Protein AF-A0A8H8XLV4-F1 (afdb_monomer_lite)

Sequence (104 aa):
MSELSKGPYLTPDEIAERIEELRAELENLESVVSVAESCAGWQGGPLIREDEFVNYCRELASEVGQIDASSPLESFVRWDDWAEAVRQDYLVVDIDGEDFLIRK

Secondary structure (DSSP, 8-state):
--------PPPHHHHHHHHHHHHHHHHHHHHHHHHHHHSTT--S---EEGGGHHHHHHHHHHHTTSS-TTSGGGGGS-HHHHHHHHHTTEEEEEETTEEEEEE-

Structure (mmCIF, N/CA/C/O backbone):
data_AF-A0A8H8XLV4-F1
#
_entry.id   AF-A0A8H8XLV4-F1
#
loop_
_atom_site.group_PDB
_atom_site.id
_atom_site.type_symbol
_atom_site.label_atom_id
_atom_site.label_alt_id
_atom_site.label_comp_id
_atom_site.label_asym_id
_atom_site.label_entity_id
_atom_site.label_seq_id
_atom_site.pdbx_PDB_ins_code
_atom_site.Cartn_x
_atom_site.Cartn_y
_atom_site.Cartn_z
_atom_site.occupancy
_atom_site.B_iso_or_equiv
_atom_site.auth_seq_id
_atom_site.auth_comp_id
_atom_site.auth_asym_id
_atom_site.auth_atom_id
_atom_site.pdbx_PDB_model_num
ATOM 1 N N . MET A 1 1 ? -23.097 42.653 21.573 1.00 40.50 1 MET A N 1
ATOM 2 C CA . MET A 1 1 ? -22.382 41.469 22.090 1.00 40.50 1 MET A CA 1
ATOM 3 C C . MET A 1 1 ? -22.477 40.405 21.017 1.00 40.50 1 MET A C 1
ATOM 5 O O . MET A 1 1 ? -23.579 39.951 20.758 1.00 40.50 1 MET A O 1
ATOM 9 N N . SER A 1 2 ? -21.369 40.161 20.313 1.00 56.78 2 SER A N 1
ATOM 10 C CA . SER A 1 2 ? -21.295 39.298 19.128 1.00 56.78 2 SER A CA 1
ATOM 11 C C . SER A 1 2 ? -21.683 37.868 19.479 1.00 56.78 2 SER A C 1
ATOM 13 O O . SER A 1 2 ? -21.118 37.291 20.407 1.00 56.78 2 SER A O 1
ATOM 15 N N . GLU A 1 3 ? -22.634 37.312 18.739 1.00 48.28 3 GLU A N 1
ATOM 16 C CA . GLU A 1 3 ? -23.000 35.904 18.807 1.00 48.28 3 GLU A CA 1
ATOM 17 C C . GLU A 1 3 ? -21.777 35.068 18.417 1.00 48.28 3 GLU A C 1
ATOM 19 O O . GLU A 1 3 ? -21.254 35.165 17.306 1.00 48.28 3 GLU A O 1
ATOM 24 N N . LEU A 1 4 ? -21.269 34.286 19.368 1.00 51.22 4 LEU A N 1
ATOM 25 C CA . LEU A 1 4 ? -20.320 33.221 19.084 1.00 51.22 4 LEU A CA 1
ATOM 26 C C . LEU A 1 4 ? -21.063 32.178 18.249 1.00 51.22 4 LEU A C 1
ATOM 28 O O . LEU A 1 4 ? -21.843 31.389 18.780 1.00 51.22 4 LEU A O 1
ATOM 32 N N . SER A 1 5 ? -20.829 32.213 16.939 1.00 54.84 5 SER A N 1
ATOM 33 C CA . SER A 1 5 ? -21.179 31.154 15.998 1.00 54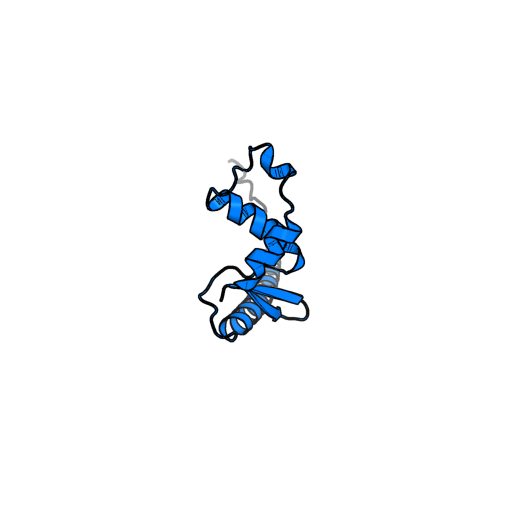.84 5 SER A CA 1
ATOM 34 C C . SER A 1 5 ? -20.537 29.849 16.474 1.00 54.84 5 SER A C 1
ATOM 36 O O . SER A 1 5 ? -19.364 29.591 16.208 1.00 54.84 5 SER A O 1
ATOM 38 N N . LYS A 1 6 ? -21.291 29.038 17.220 1.00 55.88 6 LYS A N 1
ATOM 39 C CA . LYS A 1 6 ? -20.919 27.657 17.524 1.00 55.88 6 LYS A CA 1
ATOM 40 C C . LYS A 1 6 ? -20.922 26.907 16.190 1.00 55.88 6 LYS A C 1
ATOM 42 O O . LYS A 1 6 ? -21.987 26.681 15.626 1.00 55.88 6 LYS A O 1
ATOM 47 N N . GLY A 1 7 ? -19.737 26.581 15.667 1.00 64.06 7 GLY A N 1
ATOM 48 C CA . GLY A 1 7 ? -19.604 25.579 14.603 1.00 64.06 7 GLY A CA 1
ATOM 49 C C . GLY A 1 7 ? -20.242 24.249 15.037 1.00 64.06 7 GLY A C 1
ATOM 50 O O . GLY A 1 7 ? -20.588 24.113 16.214 1.00 64.06 7 GLY A O 1
ATOM 51 N N . PRO A 1 8 ? -20.439 23.281 14.126 1.00 67.88 8 PRO A N 1
ATOM 52 C CA . PRO A 1 8 ? -21.217 22.083 14.412 1.00 67.88 8 PRO A CA 1
ATOM 53 C C . PRO A 1 8 ? -20.412 21.173 15.344 1.00 67.88 8 PRO A C 1
ATOM 55 O O . PRO A 1 8 ? -19.647 20.319 14.910 1.00 67.88 8 PRO A O 1
ATOM 58 N N . TYR A 1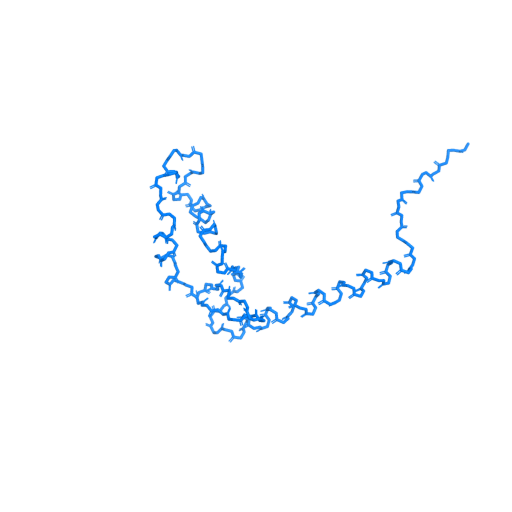 9 ? -20.523 21.416 16.645 1.00 76.44 9 TYR A N 1
ATOM 59 C CA . TYR A 1 9 ? -20.022 20.501 17.653 1.00 76.44 9 TYR A CA 1
ATOM 60 C C . TYR A 1 9 ? -20.959 19.302 17.684 1.00 76.44 9 TYR A C 1
ATOM 62 O O . TYR A 1 9 ? -22.170 19.483 17.823 1.00 76.44 9 TYR A O 1
ATOM 70 N N . LEU A 1 10 ? -20.383 18.106 17.568 1.00 84.81 10 LEU A N 1
ATOM 71 C CA . LEU A 1 10 ? -21.106 16.860 17.780 1.00 84.81 10 LEU A CA 1
ATOM 72 C C . LEU A 1 10 ? -21.729 16.874 19.178 1.00 84.81 10 LEU A C 1
ATOM 74 O O . LEU A 1 10 ? -21.114 17.303 20.163 1.00 84.81 10 LEU A O 1
ATOM 78 N N . THR A 1 11 ? -22.967 16.424 19.253 1.00 92.62 11 THR A N 1
ATOM 79 C CA . THR A 1 11 ? -23.667 16.164 20.504 1.00 92.62 11 THR A CA 1
ATOM 80 C C . THR A 1 11 ? -23.009 14.994 21.247 1.00 92.62 11 THR A C 1
ATOM 82 O O . THR A 1 11 ? -22.307 14.188 20.636 1.00 92.62 11 THR A O 1
ATOM 85 N N . PRO A 1 12 ? -23.215 14.862 22.570 1.00 93.88 12 PRO A N 1
ATOM 86 C CA . PRO A 1 12 ? -22.680 13.730 23.326 1.00 93.88 12 PRO A CA 1
ATOM 87 C C . PRO A 1 12 ? -23.048 12.356 22.746 1.00 93.88 12 PRO A C 1
ATOM 89 O O . PRO A 1 12 ? -22.217 11.453 22.783 1.00 93.88 12 PRO A O 1
ATOM 92 N N . ASP A 1 13 ? -24.249 12.218 22.178 1.00 94.62 13 ASP A N 1
ATOM 93 C CA . ASP A 1 13 ? -24.712 10.968 21.569 1.00 94.62 13 ASP A CA 1
ATOM 94 C C . ASP A 1 13 ? -23.985 10.683 20.244 1.00 94.62 13 ASP A C 1
ATOM 96 O O . ASP A 1 13 ? -23.489 9.578 20.047 1.00 94.62 13 ASP A O 1
ATOM 100 N N . GLU A 1 14 ? -23.813 11.693 19.383 1.00 94.44 14 GLU A N 1
ATOM 101 C CA . GLU A 1 14 ? -23.026 11.567 18.143 1.00 94.44 14 GLU A CA 1
ATOM 102 C C . GLU A 1 14 ? -21.541 11.282 18.430 1.00 94.44 14 GLU A C 1
ATOM 104 O O . GLU A 1 14 ? -20.880 10.552 17.693 1.00 94.44 14 GLU A O 1
ATOM 109 N N . ILE A 1 15 ? -20.998 11.831 19.524 1.00 94.38 15 ILE A N 1
ATOM 110 C CA . ILE A 1 15 ? -19.639 11.510 19.984 1.00 94.38 15 ILE A CA 1
ATOM 111 C C . ILE A 1 15 ? -19.554 10.039 20.396 1.00 94.38 15 ILE A C 1
ATOM 113 O O . ILE A 1 15 ? -18.583 9.369 20.047 1.00 94.38 15 ILE A O 1
ATOM 117 N N . ALA A 1 16 ? -20.541 9.535 21.140 1.00 95.69 16 ALA A N 1
ATOM 118 C CA . ALA A 1 16 ? -20.563 8.142 21.573 1.00 95.69 16 ALA A CA 1
ATOM 119 C C . ALA A 1 16 ? -20.661 7.180 20.380 1.00 95.69 16 ALA A C 1
ATOM 121 O O . ALA A 1 16 ? -19.912 6.206 20.331 1.00 95.69 16 ALA A O 1
ATOM 122 N N . GLU A 1 17 ? -21.514 7.488 19.400 1.00 96.19 17 GLU A N 1
ATOM 123 C CA . GLU A 1 17 ? -21.637 6.718 18.157 1.00 96.19 17 GLU A CA 1
ATOM 124 C C . GLU A 1 17 ? -20.317 6.695 17.377 1.00 96.19 17 GLU A C 1
ATOM 126 O O . GLU A 1 17 ? -19.823 5.624 17.025 1.00 96.19 17 GLU A O 1
ATOM 131 N N . ARG A 1 18 ? -19.677 7.858 17.196 1.00 94.38 18 ARG A N 1
ATOM 132 C CA . ARG A 1 18 ? -18.392 7.938 16.489 1.00 94.38 18 ARG A CA 1
ATOM 133 C C . ARG A 1 18 ? -17.273 7.188 17.212 1.00 94.38 18 ARG A C 1
ATOM 135 O O . ARG A 1 18 ? -16.397 6.628 16.560 1.00 94.38 18 ARG A O 1
ATOM 142 N N . ILE A 1 19 ? -17.266 7.186 18.546 1.00 96.62 19 ILE A N 1
ATOM 143 C CA . ILE A 1 19 ? -16.291 6.411 19.326 1.00 96.62 19 ILE A CA 1
ATOM 144 C C . ILE A 1 19 ? -16.467 4.914 19.073 1.00 96.62 19 ILE A C 1
ATOM 146 O O . ILE A 1 19 ? -15.466 4.213 18.951 1.00 96.62 19 ILE A O 1
ATOM 150 N N . GLU A 1 20 ? -17.703 4.428 19.005 1.00 97.62 20 GLU A N 1
ATOM 151 C CA . GLU A 1 20 ? -17.966 3.010 18.767 1.00 97.62 20 GLU A CA 1
ATOM 152 C C . GLU A 1 20 ? -17.560 2.591 17.350 1.00 97.62 20 GLU A C 1
ATOM 154 O O . GLU A 1 20 ? -16.868 1.590 17.180 1.00 97.62 20 GLU A O 1
ATOM 159 N N . GLU A 1 21 ? -17.884 3.407 16.346 1.00 95.94 21 GLU A N 1
ATOM 160 C CA . GLU A 1 21 ? -17.442 3.196 14.963 1.00 95.94 21 GLU A CA 1
ATOM 161 C C . GLU A 1 21 ? -15.908 3.125 14.861 1.00 95.94 21 GLU A C 1
ATOM 163 O O . GLU A 1 21 ? -15.362 2.186 14.287 1.00 95.94 21 GLU A O 1
ATOM 168 N N . LEU A 1 22 ? -15.204 4.076 15.487 1.00 95.25 22 LEU A N 1
ATOM 169 C CA . LEU A 1 22 ? -13.738 4.114 15.494 1.00 95.25 22 LEU A CA 1
ATOM 170 C C . LEU A 1 22 ? -13.110 2.914 16.214 1.00 95.25 22 LEU A C 1
ATOM 172 O O . LEU A 1 22 ? -12.008 2.501 15.862 1.00 95.25 22 LEU A O 1
ATOM 176 N N . ARG A 1 23 ? -13.773 2.362 17.236 1.00 95.81 23 ARG A N 1
ATOM 177 C CA . ARG A 1 23 ? -13.298 1.154 17.928 1.00 95.81 23 ARG A CA 1
ATOM 178 C C . ARG A 1 23 ? -13.412 -0.077 17.044 1.00 95.81 23 ARG A C 1
ATOM 180 O O . ARG A 1 23 ? -12.460 -0.846 16.993 1.00 95.81 23 ARG A O 1
ATOM 187 N N . ALA A 1 24 ? -14.533 -0.230 16.343 1.00 93.12 24 ALA A N 1
ATOM 188 C CA . ALA A 1 24 ? -14.715 -1.316 15.387 1.00 93.12 24 ALA A CA 1
ATOM 189 C C . ALA A 1 24 ? -13.712 -1.212 14.223 1.00 93.12 24 ALA A C 1
ATOM 191 O O . ALA A 1 24 ? -13.123 -2.209 13.817 1.00 93.12 24 ALA A O 1
ATOM 192 N N . GLU A 1 25 ? -13.465 0.003 13.721 1.00 90.88 25 GLU A N 1
ATOM 193 C CA . GLU A 1 25 ? -12.435 0.251 12.706 1.00 90.88 25 GLU A CA 1
ATOM 194 C C . GLU A 1 25 ? -11.033 -0.123 13.215 1.00 90.88 25 GLU A C 1
ATOM 196 O O . GLU A 1 25 ? -10.283 -0.797 12.511 1.00 90.88 25 GLU A O 1
ATOM 201 N N . LEU A 1 26 ? -10.692 0.261 14.450 1.00 92.06 26 LEU A N 1
ATOM 202 C CA . LEU A 1 26 ? -9.411 -0.085 15.066 1.00 92.06 26 LEU A CA 1
ATOM 203 C C . LEU A 1 26 ? -9.239 -1.601 15.231 1.00 92.06 26 LEU A C 1
ATOM 205 O O . LEU A 1 26 ? -8.182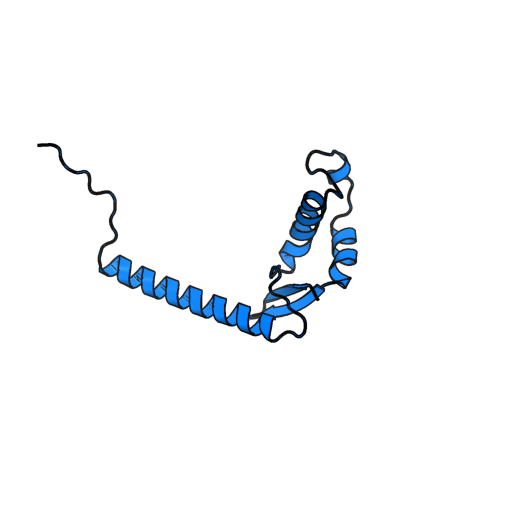 -2.115 14.885 1.00 92.06 26 LEU A O 1
ATOM 209 N N . GLU A 1 27 ? -10.263 -2.310 15.711 1.00 92.88 27 GLU A N 1
ATOM 210 C CA . GLU A 1 27 ? -10.231 -3.771 15.866 1.00 92.88 27 GLU A CA 1
ATOM 211 C C . GLU A 1 27 ? -9.983 -4.475 14.522 1.00 92.88 27 GLU A C 1
ATOM 213 O O . GLU A 1 27 ? -9.133 -5.363 14.428 1.00 92.88 27 GLU A O 1
ATOM 218 N N . ASN A 1 28 ? -10.650 -4.021 13.457 1.00 86.25 28 ASN A N 1
ATOM 219 C CA . ASN A 1 28 ? -10.415 -4.537 12.109 1.00 86.25 28 ASN A CA 1
ATOM 220 C C . ASN A 1 28 ? -8.969 -4.282 11.649 1.00 86.25 28 ASN A C 1
ATOM 222 O O . ASN A 1 28 ? -8.314 -5.188 11.134 1.00 86.25 28 ASN A O 1
ATOM 226 N N . LEU A 1 29 ? -8.435 -3.075 11.862 1.00 86.44 29 LEU A N 1
ATOM 227 C CA . LEU A 1 29 ? -7.054 -2.742 11.488 1.00 86.44 29 LEU A CA 1
ATOM 228 C C . LEU A 1 29 ? -6.018 -3.552 12.281 1.00 86.44 29 LEU A C 1
ATOM 230 O O . LEU A 1 29 ? -5.015 -3.988 11.716 1.00 86.44 29 LEU A O 1
ATOM 234 N N . GLU A 1 30 ? -6.252 -3.782 13.572 1.00 88.12 30 GLU A N 1
ATOM 235 C CA . GLU A 1 30 ? -5.386 -4.616 14.412 1.00 88.12 30 GLU A CA 1
ATOM 236 C C . GLU A 1 30 ? -5.380 -6.077 13.941 1.00 88.12 30 GLU A C 1
ATOM 238 O O . GLU A 1 30 ? -4.317 -6.702 13.914 1.00 88.12 30 GLU A O 1
ATOM 243 N N . SER A 1 31 ? -6.530 -6.603 13.504 1.00 85.88 31 SER A N 1
ATOM 244 C CA . SER A 1 31 ? -6.632 -7.939 12.903 1.00 85.88 31 SER A CA 1
ATOM 245 C C . SER A 1 31 ? -5.769 -8.059 11.639 1.00 85.88 31 SER A C 1
ATOM 247 O O . SER A 1 31 ? -4.937 -8.964 11.537 1.00 85.88 31 SER A O 1
ATOM 249 N N . VAL A 1 32 ? -5.880 -7.091 10.720 1.00 82.56 32 VAL A N 1
ATOM 250 C CA . VAL A 1 32 ? -5.077 -7.021 9.482 1.00 82.56 32 VAL A CA 1
ATOM 251 C C . VAL A 1 32 ? -3.576 -7.014 9.791 1.00 82.56 32 VAL A C 1
ATOM 253 O O . VAL A 1 32 ? -2.813 -7.804 9.226 1.00 82.56 32 VAL A O 1
ATOM 256 N N . VAL A 1 33 ? -3.140 -6.145 10.710 1.00 82.50 33 VAL A N 1
ATOM 257 C CA . VAL A 1 33 ? -1.729 -6.048 11.116 1.00 82.50 33 VAL A CA 1
ATOM 258 C C . VAL A 1 33 ? -1.258 -7.354 11.745 1.00 82.50 33 VAL A C 1
ATOM 260 O O . VAL A 1 33 ? -0.183 -7.834 11.399 1.00 82.50 33 VAL A O 1
ATOM 263 N N . SER A 1 34 ? -2.060 -7.969 12.615 1.00 84.25 34 SER A N 1
ATOM 264 C CA . SER A 1 34 ? -1.698 -9.228 13.269 1.00 84.25 34 SER A CA 1
ATOM 265 C C . SER A 1 34 ? -1.467 -10.361 12.263 1.00 84.25 34 SER A C 1
ATOM 267 O O . SER A 1 34 ? -0.475 -11.090 12.374 1.00 84.25 34 SER A O 1
ATOM 269 N N . VAL A 1 35 ? -2.331 -10.489 11.250 1.00 81.81 35 VAL A N 1
ATOM 270 C CA . VAL A 1 35 ? -2.154 -11.479 10.176 1.00 81.81 35 VAL A CA 1
ATOM 271 C C . VAL A 1 35 ? -0.870 -11.198 9.396 1.00 81.81 35 VAL A C 1
ATOM 273 O O . VAL A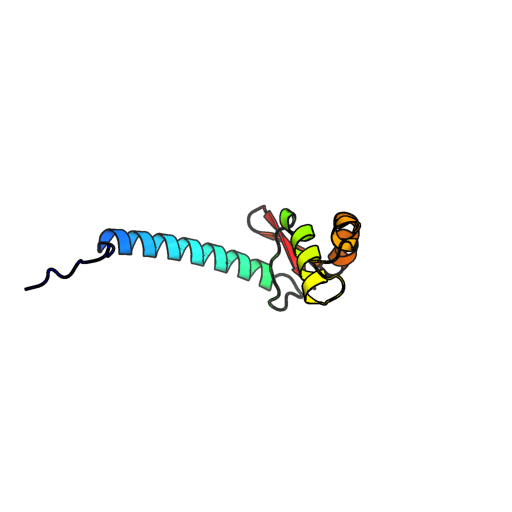 1 35 ? -0.067 -12.111 9.181 1.00 81.81 35 VAL A O 1
ATOM 276 N N . ALA A 1 36 ? -0.618 -9.939 9.042 1.00 79.25 36 ALA A N 1
ATOM 277 C CA . ALA A 1 36 ? 0.589 -9.543 8.329 1.00 79.25 36 ALA A CA 1
ATOM 278 C C . ALA A 1 36 ? 1.877 -9.783 9.147 1.00 79.25 36 ALA A C 1
ATOM 280 O O . ALA A 1 36 ? 2.848 -10.308 8.606 1.00 79.25 36 ALA A O 1
ATOM 281 N N . GLU A 1 37 ? 1.892 -9.494 10.455 1.00 80.62 37 GLU A N 1
ATOM 282 C CA . GLU A 1 37 ? 3.027 -9.780 11.356 1.00 80.62 37 GLU A CA 1
ATOM 283 C C . GLU A 1 37 ? 3.290 -11.280 11.504 1.00 80.62 37 GLU A C 1
ATOM 285 O O . GLU A 1 37 ? 4.437 -11.707 11.660 1.00 80.62 37 GLU A O 1
ATOM 290 N N . SER A 1 38 ? 2.235 -12.095 11.437 1.00 79.19 38 SER A N 1
ATOM 291 C CA . SER A 1 38 ? 2.360 -13.552 11.483 1.00 79.19 38 SER A CA 1
ATOM 292 C C . SER A 1 38 ? 2.969 -14.142 10.203 1.00 79.19 38 SER A C 1
ATOM 294 O O . SER A 1 38 ? 3.505 -15.256 10.226 1.00 79.19 38 SER A O 1
ATOM 296 N N . CYS A 1 39 ? 2.943 -13.396 9.094 1.00 76.88 39 CYS A N 1
ATOM 297 C CA . CYS A 1 39 ? 3.572 -13.799 7.847 1.00 76.88 39 CYS A CA 1
ATOM 298 C C . CYS A 1 39 ? 5.090 -13.616 7.948 1.00 76.88 39 CYS A C 1
ATOM 300 O O . CYS A 1 39 ? 5.617 -12.505 8.015 1.00 76.88 39 CYS A O 1
ATOM 302 N N . ALA A 1 40 ? 5.810 -14.741 7.967 1.00 63.34 40 ALA A N 1
ATOM 303 C CA . ALA A 1 40 ? 7.256 -14.767 8.140 1.00 63.34 40 ALA A CA 1
ATOM 304 C C . ALA A 1 40 ? 7.968 -13.855 7.123 1.00 63.34 40 ALA A C 1
ATOM 306 O O . ALA A 1 40 ? 7.972 -14.139 5.927 1.00 63.34 40 ALA A O 1
ATOM 307 N N . GLY A 1 41 ? 8.606 -12.794 7.624 1.00 67.25 41 GLY A N 1
ATOM 308 C CA . GLY A 1 41 ? 9.417 -11.872 6.825 1.00 67.25 41 GLY A CA 1
ATOM 309 C C . GLY A 1 41 ? 8.866 -10.453 6.712 1.00 67.25 41 GLY A C 1
ATOM 310 O O . GLY A 1 41 ? 9.614 -9.579 6.294 1.00 67.25 41 GLY A O 1
ATOM 311 N N . TRP A 1 42 ? 7.628 -10.168 7.132 1.00 76.50 42 TRP A N 1
ATOM 312 C CA . TRP A 1 42 ? 7.128 -8.792 7.062 1.00 76.50 42 TRP A CA 1
ATOM 313 C C . TRP A 1 42 ? 7.891 -7.860 8.017 1.00 76.50 42 TRP A C 1
ATOM 315 O O . TRP A 1 42 ? 7.915 -8.066 9.229 1.00 76.50 42 TRP A O 1
ATOM 325 N N . GLN A 1 43 ? 8.522 -6.817 7.469 1.00 71.75 43 GLN A N 1
ATOM 326 C CA . GLN A 1 43 ? 9.335 -5.848 8.224 1.00 71.75 43 GLN A CA 1
ATOM 327 C C . GLN A 1 43 ? 8.619 -4.504 8.450 1.00 71.75 43 GLN A C 1
ATOM 329 O O . GLN A 1 43 ? 9.274 -3.471 8.589 1.00 71.75 43 GLN A O 1
ATOM 334 N N . GLY A 1 44 ? 7.281 -4.494 8.450 1.00 76.94 44 GLY A N 1
ATOM 335 C CA . GLY A 1 44 ? 6.487 -3.266 8.599 1.00 76.94 44 GLY A CA 1
ATOM 336 C C . GLY A 1 44 ? 6.440 -2.398 7.335 1.00 76.94 44 GLY A C 1
ATOM 337 O O . GLY A 1 44 ? 6.357 -1.174 7.419 1.00 76.94 44 GLY A O 1
ATOM 338 N N . GLY A 1 45 ? 6.538 -3.025 6.159 1.00 84.25 45 GLY A N 1
ATOM 339 C CA . GLY A 1 45 ? 6.311 -2.371 4.867 1.00 84.25 45 GLY A CA 1
ATOM 340 C C . GLY A 1 45 ? 4.819 -2.181 4.554 1.00 84.25 45 GLY A C 1
ATOM 341 O O . GLY A 1 45 ? 3.972 -2.649 5.314 1.00 84.25 45 GLY A O 1
ATOM 342 N N . PRO A 1 46 ? 4.472 -1.535 3.428 1.00 88.62 46 PRO A N 1
ATOM 343 C CA . PRO A 1 46 ? 3.076 -1.358 3.037 1.00 88.62 46 PRO A CA 1
ATOM 344 C C . PRO A 1 46 ? 2.373 -2.706 2.811 1.00 88.62 46 PRO A C 1
ATOM 346 O O . PRO A 1 46 ? 2.975 -3.650 2.296 1.00 88.62 46 PRO A O 1
ATOM 349 N N . LEU A 1 47 ? 1.093 -2.758 3.181 1.00 90.19 47 LEU A N 1
ATOM 350 C CA . LEU A 1 47 ? 0.129 -3.780 2.775 1.00 90.19 47 LEU A CA 1
ATOM 351 C C . LEU A 1 47 ? -0.584 -3.267 1.529 1.00 90.19 47 LEU A C 1
ATOM 353 O O . LEU A 1 47 ? -1.261 -2.241 1.581 1.00 90.19 47 LEU A O 1
ATOM 357 N N . ILE A 1 48 ? -0.393 -3.946 0.405 1.00 94.19 48 ILE A N 1
ATOM 358 C CA . ILE A 1 48 ? -0.881 -3.479 -0.895 1.00 94.19 48 ILE A CA 1
ATOM 359 C C . ILE A 1 48 ? -1.958 -4.447 -1.357 1.00 94.19 48 ILE A C 1
ATOM 361 O O . ILE A 1 48 ? -1.666 -5.626 -1.510 1.00 94.19 48 ILE A O 1
ATOM 365 N N . ARG A 1 49 ? -3.190 -3.990 -1.587 1.00 94.56 49 ARG A N 1
ATOM 366 C CA . ARG A 1 49 ? -4.219 -4.864 -2.170 1.00 94.56 49 ARG A CA 1
ATOM 367 C C . ARG A 1 49 ? -3.775 -5.354 -3.548 1.00 94.56 49 ARG A C 1
ATOM 369 O O . ARG A 1 49 ? -3.147 -4.599 -4.294 1.00 94.56 49 ARG A O 1
ATOM 376 N N . GLU A 1 50 ? -4.105 -6.592 -3.903 1.00 95.06 50 GLU A N 1
ATOM 377 C CA . GLU A 1 50 ? -3.696 -7.161 -5.193 1.00 95.06 50 GLU A CA 1
ATOM 378 C C . GLU A 1 50 ? -4.206 -6.353 -6.395 1.00 95.06 50 GLU A C 1
ATOM 380 O O . GLU A 1 50 ? -3.460 -6.154 -7.356 1.00 95.06 50 GLU A O 1
ATOM 385 N N . ASP A 1 51 ? -5.424 -5.815 -6.311 1.00 96.06 51 ASP A N 1
ATOM 386 C CA . ASP A 1 51 ? -6.031 -4.975 -7.352 1.00 96.06 51 ASP A CA 1
ATOM 387 C C . ASP A 1 51 ? -5.329 -3.618 -7.548 1.00 96.06 51 ASP A C 1
ATOM 389 O O . ASP A 1 51 ? -5.403 -3.040 -8.633 1.00 96.06 51 ASP A O 1
ATOM 393 N N . GLU A 1 52 ? -4.573 -3.151 -6.555 1.00 97.06 52 GLU A N 1
ATOM 394 C CA . GLU A 1 52 ? -3.821 -1.890 -6.592 1.00 97.06 52 GLU A CA 1
ATOM 395 C C . GLU A 1 52 ? -2.319 -2.081 -6.851 1.00 97.06 52 GLU A C 1
ATOM 397 O O . GLU A 1 52 ? -1.569 -1.108 -6.985 1.00 97.06 52 GLU A O 1
ATOM 402 N N . PHE A 1 53 ? -1.839 -3.322 -6.959 1.00 97.56 53 PHE A N 1
ATOM 403 C CA . PHE A 1 53 ? -0.403 -3.600 -7.017 1.00 97.56 53 PHE A CA 1
ATOM 404 C C . PHE A 1 53 ? 0.293 -2.987 -8.243 1.00 97.56 53 PHE A C 1
ATOM 406 O O . PHE A 1 53 ? 1.431 -2.520 -8.153 1.00 97.56 53 PHE A O 1
ATOM 413 N N . VAL A 1 54 ? -0.398 -2.928 -9.384 1.00 97.88 54 VAL A N 1
ATOM 414 C CA . VAL A 1 54 ? 0.117 -2.290 -10.608 1.00 97.88 54 VAL A CA 1
ATOM 415 C C . VAL A 1 54 ? 0.296 -0.781 -10.409 1.00 97.88 54 VAL A C 1
ATOM 417 O O . VAL A 1 54 ? 1.335 -0.229 -10.782 1.00 97.88 54 VAL A O 1
ATOM 420 N N . ASN A 1 55 ? -0.678 -0.120 -9.775 1.00 97.19 55 ASN A N 1
ATOM 421 C CA . ASN A 1 55 ? -0.610 1.310 -9.465 1.00 97.19 55 ASN A CA 1
ATOM 422 C C . ASN A 1 55 ? 0.530 1.599 -8.487 1.00 97.19 55 ASN A C 1
ATOM 424 O O . ASN A 1 55 ? 1.354 2.476 -8.747 1.00 97.19 55 ASN A O 1
ATOM 428 N N . TYR A 1 56 ? 0.648 0.789 -7.433 1.00 96.75 56 TYR A N 1
ATOM 429 C CA . TYR A 1 56 ? 1.766 0.860 -6.496 1.00 96.75 56 TYR A CA 1
ATOM 430 C C . TYR A 1 56 ? 3.122 0.740 -7.209 1.00 96.75 56 TYR A C 1
ATOM 432 O O . TYR A 1 56 ? 4.034 1.524 -6.957 1.00 96.75 56 TYR A O 1
ATOM 440 N N . CYS A 1 57 ? 3.270 -0.204 -8.144 1.00 96.38 57 CYS A N 1
ATOM 441 C CA . CYS A 1 57 ? 4.518 -0.394 -8.887 1.00 96.38 57 CYS A CA 1
ATOM 442 C C . CYS A 1 57 ? 4.866 0.807 -9.784 1.00 96.38 57 CYS A C 1
ATOM 444 O O . CYS A 1 57 ? 6.049 1.119 -9.964 1.00 96.38 57 CYS A O 1
ATOM 446 N N . ARG A 1 58 ? 3.853 1.486 -10.335 1.00 95.38 58 ARG A N 1
ATOM 447 C CA . ARG A 1 58 ? 4.010 2.731 -11.099 1.00 95.38 58 ARG A CA 1
ATOM 448 C C . ARG A 1 58 ? 4.479 3.884 -10.213 1.00 95.38 58 ARG A C 1
ATOM 450 O O . ARG A 1 58 ? 5.405 4.600 -10.596 1.00 95.38 58 ARG A O 1
ATOM 457 N N . GLU A 1 59 ? 3.879 4.044 -9.038 1.00 95.00 59 GLU A N 1
ATOM 458 C CA . GLU A 1 59 ? 4.286 5.052 -8.053 1.00 95.00 59 GLU A CA 1
ATOM 459 C C . GLU A 1 59 ? 5.708 4.790 -7.557 1.00 95.00 59 GLU A C 1
ATOM 461 O O . GLU A 1 59 ? 6.562 5.673 -7.652 1.00 95.00 59 GLU A O 1
ATOM 466 N N . LEU A 1 60 ? 6.003 3.548 -7.162 1.00 94.31 60 LEU A N 1
ATOM 467 C CA . LEU A 1 60 ? 7.325 3.129 -6.707 1.00 94.31 60 LEU A CA 1
ATOM 468 C C . LEU A 1 60 ? 8.405 3.454 -7.745 1.00 94.31 60 LEU A C 1
ATOM 470 O O . LEU A 1 60 ? 9.437 4.021 -7.392 1.00 94.31 60 LEU A O 1
ATOM 474 N N . ALA A 1 61 ? 8.170 3.142 -9.025 1.00 94.44 61 ALA A N 1
ATOM 475 C CA . ALA A 1 61 ? 9.108 3.451 -10.105 1.00 94.44 61 ALA A CA 1
ATOM 476 C C . ALA A 1 61 ? 9.383 4.962 -10.230 1.00 94.44 61 ALA A C 1
ATOM 478 O O . ALA A 1 61 ? 10.518 5.357 -10.524 1.00 94.44 61 ALA A O 1
ATOM 479 N N . SER A 1 62 ? 8.372 5.801 -9.982 1.00 93.25 62 SER A N 1
ATOM 480 C CA . SER A 1 62 ? 8.533 7.256 -9.948 1.00 93.25 62 SER A CA 1
ATOM 481 C C . SER A 1 62 ? 9.329 7.717 -8.729 1.00 93.25 62 SER A C 1
ATOM 483 O O . SER A 1 62 ? 10.217 8.560 -8.857 1.00 93.25 62 SER A O 1
ATOM 485 N N . GLU A 1 63 ? 9.045 7.165 -7.552 1.00 93.38 63 GLU A N 1
ATOM 486 C CA . GLU A 1 63 ? 9.705 7.536 -6.295 1.00 93.38 63 GLU A CA 1
ATOM 487 C C . GLU A 1 63 ? 11.198 7.198 -6.291 1.00 93.38 63 GLU A C 1
ATOM 489 O O . GLU A 1 63 ? 12.014 7.975 -5.794 1.00 93.38 63 GLU A O 1
ATOM 494 N N . VAL A 1 64 ? 11.579 6.064 -6.887 1.00 93.69 64 VAL A N 1
ATOM 495 C CA . VAL A 1 64 ? 12.988 5.646 -6.980 1.00 93.69 64 VAL A CA 1
ATOM 496 C C . VAL A 1 64 ? 13.716 6.228 -8.199 1.00 93.69 64 VAL A C 1
ATOM 498 O O . VAL A 1 64 ? 14.883 5.904 -8.431 1.00 93.69 64 VAL A O 1
ATOM 501 N N . GLY A 1 65 ? 13.048 7.071 -8.992 1.00 91.75 65 GLY A N 1
ATOM 502 C CA . GLY A 1 65 ? 13.627 7.734 -10.163 1.00 91.75 65 GLY A CA 1
ATOM 503 C C . GLY A 1 65 ? 13.915 6.809 -11.351 1.00 91.75 65 GLY A C 1
ATOM 504 O O . GLY A 1 65 ? 14.728 7.159 -12.207 1.00 91.75 65 GLY A O 1
ATOM 505 N N . GLN A 1 66 ? 13.277 5.636 -11.421 1.00 92.62 66 GLN A N 1
ATOM 506 C CA . GLN A 1 66 ? 13.336 4.766 -12.605 1.00 92.62 66 GLN A CA 1
ATOM 507 C C . GLN A 1 66 ? 12.536 5.346 -13.772 1.00 92.62 66 GLN A C 1
ATOM 509 O O . GLN A 1 66 ? 12.894 5.145 -14.934 1.00 92.62 66 GLN A O 1
ATOM 514 N N . ILE A 1 67 ? 11.478 6.090 -13.462 1.00 91.38 67 ILE A N 1
ATOM 515 C CA . ILE A 1 67 ? 10.728 6.880 -14.426 1.00 91.38 67 ILE A CA 1
ATOM 516 C C . ILE A 1 67 ? 10.390 8.234 -13.814 1.00 91.38 67 ILE A C 1
ATOM 518 O O . ILE A 1 67 ? 10.246 8.361 -12.607 1.00 91.38 67 ILE A O 1
ATOM 522 N N . ASP A 1 68 ? 10.264 9.258 -14.646 1.00 90.19 68 ASP A N 1
ATOM 523 C CA . ASP A 1 68 ? 9.624 10.501 -14.232 1.00 90.19 68 ASP A CA 1
ATOM 524 C C . ASP A 1 68 ? 8.155 10.439 -14.659 1.00 90.19 68 ASP A C 1
ATOM 526 O O . ASP A 1 68 ? 7.875 10.161 -15.826 1.00 90.19 68 ASP A O 1
ATOM 530 N N . ALA A 1 69 ? 7.221 10.708 -13.746 1.00 79.44 69 ALA A N 1
ATOM 531 C CA . ALA A 1 69 ? 5.788 10.716 -14.039 1.00 79.44 69 ALA A CA 1
ATOM 532 C C . ALA A 1 69 ? 5.405 11.741 -15.123 1.00 79.44 69 ALA A C 1
ATOM 534 O O . ALA A 1 69 ? 4.380 11.584 -15.785 1.00 79.44 69 ALA A O 1
ATOM 535 N N . SER A 1 70 ? 6.228 12.778 -15.332 1.00 88.00 70 SER A N 1
ATOM 536 C CA . SER A 1 70 ? 6.034 13.749 -16.417 1.00 88.00 70 SER A CA 1
ATOM 537 C C . SER A 1 70 ? 6.616 13.299 -17.766 1.00 88.00 70 SER A C 1
ATOM 539 O O . SER A 1 70 ? 6.371 13.924 -18.802 1.00 88.00 70 SER A O 1
ATOM 541 N N . SER A 1 71 ? 7.373 12.199 -17.777 1.00 91.38 71 SER A N 1
ATOM 542 C CA . SER A 1 71 ? 8.004 11.666 -18.977 1.00 91.38 71 SER A CA 1
ATOM 543 C C . SER A 1 71 ? 6.972 11.036 -19.912 1.00 91.38 71 SER A C 1
ATOM 545 O O . SER A 1 71 ? 6.198 10.182 -19.481 1.00 91.38 71 SER A O 1
ATOM 547 N N . PRO A 1 72 ? 7.024 11.318 -21.228 1.00 91.56 72 PRO A N 1
ATOM 548 C CA . PRO A 1 72 ? 6.216 10.601 -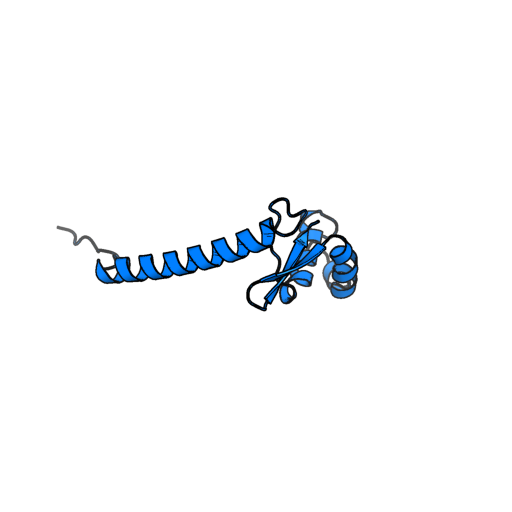22.212 1.00 91.56 72 PRO A CA 1
ATOM 549 C C . PRO A 1 72 ? 6.445 9.087 -22.201 1.00 91.56 72 PRO A C 1
ATOM 551 O O . PRO A 1 72 ? 5.578 8.350 -22.657 1.00 91.56 72 PRO A O 1
ATOM 554 N N . LEU A 1 73 ? 7.600 8.624 -21.698 1.00 90.06 73 LEU A N 1
ATOM 555 C CA . LEU A 1 73 ? 7.912 7.199 -21.567 1.00 90.06 73 LEU A CA 1
ATOM 556 C C . LEU A 1 73 ? 6.925 6.462 -20.663 1.00 90.06 73 LEU A C 1
ATOM 558 O O . LEU A 1 73 ? 6.729 5.270 -20.872 1.00 90.06 73 LEU A O 1
ATOM 562 N N . GLU A 1 74 ? 6.293 7.157 -19.715 1.00 92.44 74 GLU A N 1
ATOM 563 C CA . GLU A 1 74 ? 5.312 6.587 -18.790 1.00 92.44 74 GLU A CA 1
ATOM 564 C C . GLU A 1 74 ? 4.232 5.804 -19.543 1.00 92.44 74 GLU A C 1
ATOM 566 O O . GLU A 1 74 ? 3.992 4.637 -19.251 1.00 92.44 74 GLU A O 1
ATOM 571 N N . SER A 1 75 ? 3.675 6.393 -20.600 1.00 92.00 75 SER A N 1
ATOM 572 C CA . SER A 1 75 ? 2.589 5.782 -21.370 1.00 92.00 75 SER A CA 1
ATOM 573 C C . SER A 1 75 ? 3.038 4.652 -22.309 1.00 92.00 75 SER A C 1
ATOM 575 O O . SER A 1 75 ? 2.201 4.037 -22.969 1.00 92.00 75 SER A O 1
ATOM 577 N N . PHE A 1 76 ? 4.344 4.379 -22.405 1.00 94.44 76 PHE A N 1
ATOM 578 C CA . PHE A 1 76 ? 4.901 3.273 -23.193 1.00 94.44 76 PHE A CA 1
ATOM 579 C C . PHE A 1 76 ? 5.344 2.084 -22.332 1.00 94.44 76 PHE A C 1
ATOM 581 O O . PHE A 1 76 ? 5.702 1.040 -22.885 1.00 94.44 76 PHE A O 1
ATOM 588 N N . VAL A 1 77 ? 5.327 2.215 -21.003 1.00 94.06 77 VAL A N 1
ATOM 589 C CA . VAL A 1 77 ? 5.631 1.107 -20.094 1.00 94.06 77 VAL A CA 1
ATOM 590 C C . VAL A 1 77 ? 4.457 0.131 -20.068 1.00 94.06 77 VAL A C 1
ATOM 592 O O . VAL A 1 77 ? 3.296 0.517 -19.948 1.00 94.06 77 VAL A O 1
ATOM 595 N N . ARG A 1 78 ? 4.762 -1.166 -20.159 1.00 96.94 78 ARG A N 1
ATOM 596 C CA . ARG A 1 78 ? 3.793 -2.233 -19.888 1.00 96.94 78 ARG A CA 1
ATOM 597 C C . ARG A 1 78 ? 3.766 -2.495 -18.389 1.00 96.94 78 ARG A C 1
ATOM 599 O O . ARG A 1 78 ? 4.543 -3.304 -17.888 1.00 96.94 78 ARG A O 1
ATOM 606 N N . TRP A 1 79 ? 2.924 -1.750 -17.682 1.00 95.94 79 TRP A N 1
ATOM 607 C CA . TRP A 1 79 ? 2.891 -1.765 -16.221 1.00 95.94 79 TRP A CA 1
ATOM 608 C C . TRP A 1 79 ? 2.506 -3.127 -15.630 1.00 95.94 79 TRP A C 1
ATOM 610 O O . TRP A 1 79 ? 3.069 -3.492 -14.605 1.00 95.94 79 TRP A O 1
ATOM 620 N N . ASP A 1 80 ? 1.657 -3.912 -16.297 1.00 97.38 80 ASP A N 1
ATOM 621 C CA . ASP A 1 80 ? 1.330 -5.279 -15.863 1.00 97.38 80 ASP A CA 1
ATOM 622 C C . ASP A 1 80 ? 2.557 -6.209 -15.904 1.00 97.38 80 ASP A C 1
ATOM 624 O O . ASP A 1 80 ? 2.852 -6.900 -14.932 1.00 97.38 80 ASP A O 1
ATOM 628 N N . ASP A 1 81 ? 3.327 -6.170 -17.001 1.00 97.31 81 ASP A N 1
ATOM 629 C CA . ASP A 1 81 ? 4.560 -6.959 -17.151 1.00 97.31 81 ASP A CA 1
ATOM 630 C C . ASP A 1 81 ? 5.614 -6.536 -16.108 1.00 97.31 81 ASP A C 1
ATOM 632 O O . ASP A 1 81 ? 6.354 -7.365 -15.573 1.00 97.31 81 ASP A O 1
ATOM 636 N N . TRP A 1 82 ? 5.688 -5.233 -15.813 1.00 95.44 82 TRP A N 1
ATOM 637 C CA . TRP A 1 82 ? 6.562 -4.694 -14.772 1.00 95.44 82 TRP A CA 1
ATOM 638 C C . TRP A 1 82 ? 6.144 -5.164 -13.377 1.00 95.44 82 TRP A C 1
ATOM 640 O O . TRP A 1 82 ? 6.987 -5.639 -12.617 1.00 95.44 82 TRP A O 1
ATOM 650 N N . ALA A 1 83 ? 4.853 -5.073 -13.055 1.00 97.19 83 ALA A N 1
ATOM 651 C CA . ALA A 1 83 ? 4.318 -5.516 -11.777 1.00 97.19 83 ALA A CA 1
ATOM 652 C C . ALA A 1 83 ? 4.575 -7.013 -11.558 1.00 97.19 83 ALA A C 1
ATOM 654 O O . ALA A 1 83 ? 5.026 -7.387 -10.481 1.00 97.19 83 ALA A O 1
ATOM 655 N N . GLU A 1 84 ? 4.407 -7.860 -12.577 1.00 97.00 84 GLU A N 1
ATOM 656 C CA . GLU A 1 84 ? 4.714 -9.295 -12.477 1.00 97.00 84 GLU A CA 1
ATOM 657 C C . GLU A 1 84 ? 6.195 -9.560 -12.150 1.00 97.00 84 GLU A C 1
ATOM 659 O O . GLU A 1 84 ? 6.518 -10.434 -11.343 1.00 97.00 84 GLU A O 1
ATOM 664 N N . ALA A 1 85 ? 7.114 -8.771 -12.717 1.00 96.25 85 ALA A N 1
ATOM 665 C CA . ALA A 1 85 ? 8.533 -8.865 -12.379 1.00 96.25 85 ALA A CA 1
ATOM 666 C C . ALA A 1 85 ? 8.812 -8.424 -10.930 1.00 96.25 85 ALA A C 1
ATOM 668 O O . ALA A 1 85 ? 9.534 -9.113 -10.209 1.00 96.25 85 ALA A O 1
ATOM 669 N N . VAL A 1 86 ? 8.218 -7.309 -10.486 1.00 95.50 86 VAL A N 1
ATOM 670 C CA . VAL A 1 86 ? 8.363 -6.792 -9.111 1.00 95.50 86 VAL A CA 1
ATOM 671 C C . VAL A 1 86 ? 7.726 -7.735 -8.082 1.00 95.50 86 VAL A C 1
ATOM 673 O O . VAL A 1 86 ? 8.264 -7.906 -6.987 1.00 95.50 86 VAL A O 1
ATOM 676 N N . ARG A 1 87 ? 6.624 -8.412 -8.434 1.00 95.62 87 ARG A N 1
ATOM 677 C CA . ARG A 1 87 ? 5.866 -9.334 -7.569 1.00 95.62 87 ARG A CA 1
ATOM 678 C C . ARG A 1 87 ? 6.718 -10.465 -6.993 1.00 95.62 87 ARG A C 1
ATOM 680 O O . ARG A 1 87 ? 6.394 -10.989 -5.931 1.00 95.62 87 ARG A O 1
ATOM 687 N N . GLN A 1 88 ? 7.823 -10.829 -7.643 1.00 94.19 88 GLN A N 1
ATOM 688 C CA . GLN A 1 88 ? 8.729 -11.881 -7.165 1.00 94.19 88 GLN A CA 1
ATOM 689 C C . GLN A 1 88 ? 9.290 -11.599 -5.757 1.00 94.19 88 GLN A C 1
ATOM 691 O O . GLN A 1 88 ? 9.509 -12.538 -4.976 1.00 94.19 88 GLN A O 1
ATOM 696 N N . ASP A 1 89 ? 9.424 -10.321 -5.397 1.00 92.75 89 ASP A N 1
ATOM 697 C CA . ASP A 1 89 ? 9.893 -9.858 -4.086 1.00 92.75 89 ASP A CA 1
ATOM 698 C C . ASP A 1 89 ? 8.776 -9.771 -3.026 1.00 92.75 89 ASP A C 1
ATOM 700 O O . ASP A 1 89 ? 9.036 -9.416 -1.874 1.00 92.75 89 ASP A O 1
ATOM 704 N N . TYR A 1 90 ? 7.536 -10.117 -3.384 1.00 93.06 90 TYR A N 1
ATOM 705 C CA . TYR A 1 90 ? 6.361 -10.017 -2.519 1.00 93.06 90 TYR A CA 1
ATOM 706 C C . TYR A 1 90 ? 5.761 -11.399 -2.202 1.00 93.06 90 TYR A C 1
ATOM 708 O O . TYR A 1 90 ? 5.991 -12.394 -2.901 1.00 93.06 90 TYR A O 1
ATOM 716 N N . LEU A 1 91 ? 5.025 -11.478 -1.095 1.00 91.19 91 LEU A N 1
ATOM 717 C CA . LEU A 1 91 ? 4.179 -12.602 -0.686 1.00 91.19 91 LEU A CA 1
ATOM 718 C C . LEU A 1 91 ? 2.721 -12.169 -0.733 1.00 91.19 91 LEU A C 1
ATOM 720 O O . LEU A 1 91 ? 2.421 -11.034 -0.376 1.00 91.19 91 LEU A O 1
ATOM 724 N N . VAL A 1 92 ? 1.843 -13.091 -1.125 1.00 91.69 92 VAL A N 1
ATOM 725 C CA . VAL A 1 92 ? 0.391 -12.907 -1.042 1.00 91.69 92 VAL A CA 1
ATOM 726 C C . VAL A 1 92 ? -0.094 -13.406 0.314 1.00 91.69 92 VAL A C 1
ATOM 728 O O . VAL A 1 92 ? 0.325 -14.477 0.763 1.00 91.69 92 VAL A O 1
ATOM 731 N N . VAL A 1 93 ? -0.958 -12.626 0.947 1.00 88.88 93 VAL A N 1
ATOM 732 C CA . VAL A 1 93 ? -1.576 -12.901 2.240 1.00 88.88 93 VAL A CA 1
ATOM 733 C C . VAL A 1 93 ? -3.074 -12.662 2.104 1.00 88.88 93 VAL A C 1
ATOM 735 O O . VAL A 1 93 ? -3.480 -11.577 1.700 1.00 88.88 93 VAL A O 1
ATOM 738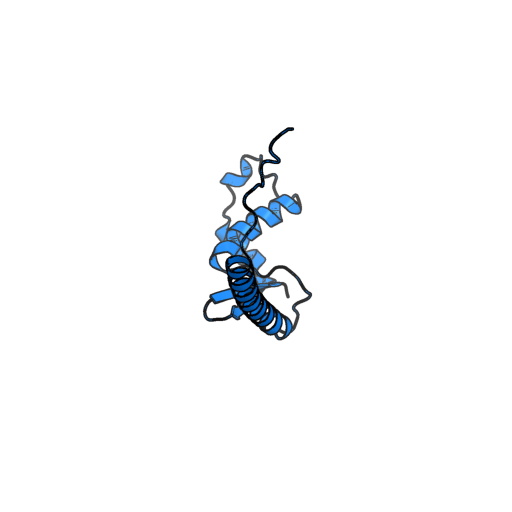 N N . ASP A 1 94 ? -3.868 -13.668 2.460 1.00 89.56 94 ASP A N 1
ATOM 739 C CA . ASP A 1 94 ? -5.323 -13.556 2.563 1.00 89.56 94 ASP A CA 1
ATOM 740 C C . ASP A 1 94 ? -5.680 -12.914 3.907 1.00 89.56 94 ASP A C 1
ATOM 742 O O . ASP A 1 94 ? -5.267 -13.400 4.968 1.00 89.56 94 ASP A O 1
ATOM 746 N N . ILE A 1 95 ? -6.413 -11.806 3.857 1.00 86.25 95 ILE A N 1
ATOM 747 C CA . ILE A 1 95 ? -6.914 -11.097 5.032 1.00 86.25 95 ILE A CA 1
ATOM 748 C C . ILE A 1 95 ? -8.403 -10.847 4.811 1.00 86.25 95 ILE A C 1
ATOM 750 O O . ILE A 1 95 ? -8.788 -10.090 3.925 1.00 86.25 95 ILE A O 1
ATOM 754 N N . ASP A 1 96 ? -9.242 -11.523 5.598 1.00 86.88 96 ASP A N 1
ATOM 755 C CA . ASP A 1 96 ? -10.707 -11.460 5.508 1.00 86.88 96 ASP A CA 1
ATOM 756 C C . ASP A 1 96 ? -11.278 -11.735 4.097 1.00 86.88 96 ASP A C 1
ATOM 758 O O . ASP A 1 96 ? -12.323 -11.207 3.714 1.00 86.88 96 ASP A O 1
ATOM 762 N N . GLY A 1 97 ? -10.628 -12.621 3.330 1.00 88.12 97 GLY A N 1
ATOM 763 C CA . GLY A 1 97 ? -11.051 -13.002 1.978 1.00 88.12 97 GLY A CA 1
ATOM 764 C C . GLY A 1 97 ? -10.581 -12.055 0.871 1.00 88.12 97 GLY A C 1
ATOM 765 O O . GLY A 1 97 ? -11.031 -12.193 -0.270 1.00 88.12 97 GLY A O 1
ATOM 766 N N . GLU A 1 98 ? -9.718 -11.093 1.197 1.00 90.81 98 GLU A N 1
ATOM 767 C CA . GLU A 1 98 ? -9.049 -10.216 0.241 1.00 90.81 98 GLU A CA 1
ATOM 768 C C . GLU A 1 98 ? -7.540 -10.494 0.204 1.00 90.81 98 GLU A C 1
ATOM 770 O O . GLU A 1 98 ? -6.894 -10.661 1.240 1.00 90.81 98 GLU A O 1
ATOM 775 N N . ASP A 1 99 ? -6.971 -10.508 -1.004 1.00 93.44 99 ASP A N 1
ATOM 776 C CA . ASP A 1 99 ? -5.549 -10.763 -1.219 1.00 93.44 99 ASP A CA 1
ATOM 777 C C . ASP A 1 99 ? -4.728 -9.467 -1.117 1.00 93.44 99 ASP A C 1
ATOM 779 O O . ASP A 1 99 ? -4.938 -8.489 -1.846 1.00 93.44 99 ASP A O 1
ATOM 783 N N . PHE A 1 100 ? -3.734 -9.485 -0.231 1.00 92.19 100 PHE A N 1
ATOM 784 C CA . PHE A 1 100 ? -2.758 -8.415 -0.043 1.00 92.19 100 PHE A CA 1
ATOM 785 C C . PHE A 1 100 ? -1.343 -8.896 -0.353 1.00 92.19 100 PHE A C 1
ATOM 787 O O . PHE A 1 100 ? -0.983 -10.046 -0.116 1.00 92.19 100 PHE A O 1
ATOM 794 N N . LEU A 1 101 ? -0.503 -7.988 -0.838 1.00 93.19 101 LEU A N 1
ATOM 795 C CA . LEU A 1 101 ? 0.916 -8.196 -1.060 1.00 93.19 101 LEU A CA 1
ATOM 796 C C . LEU A 1 101 ? 1.734 -7.500 0.024 1.00 93.19 101 LEU A C 1
ATOM 798 O O . LEU A 1 101 ? 1.593 -6.298 0.263 1.00 93.19 101 LEU A O 1
ATOM 802 N N . ILE A 1 102 ? 2.645 -8.262 0.623 1.00 91.31 102 ILE A N 1
ATOM 803 C CA . ILE A 1 102 ? 3.673 -7.778 1.548 1.00 91.31 102 ILE A CA 1
ATOM 804 C C . ILE A 1 102 ? 5.055 -8.055 0.966 1.00 91.31 102 ILE A C 1
ATOM 806 O O . ILE A 1 102 ? 5.276 -9.078 0.318 1.00 91.31 102 ILE A O 1
ATOM 810 N N . ARG A 1 103 ? 6.007 -7.151 1.186 1.00 89.50 103 ARG A N 1
ATOM 811 C CA . ARG A 1 103 ? 7.390 -7.364 0.745 1.00 89.50 103 ARG A CA 1
ATOM 812 C C . ARG A 1 103 ? 8.106 -8.345 1.685 1.00 89.50 103 ARG A C 1
ATOM 814 O O . ARG A 1 103 ? 7.948 -8.221 2.900 1.00 89.50 103 ARG A O 1
ATOM 821 N N . LYS A 1 104 ? 8.850 -9.298 1.110 1.00 83.69 104 LYS A N 1
ATOM 822 C CA . LYS A 1 104 ? 9.682 -10.286 1.829 1.00 83.69 104 LYS A CA 1
ATOM 823 C C . LYS A 1 104 ? 10.900 -9.665 2.505 1.00 83.69 104 LYS A C 1
ATOM 825 O O . LYS A 1 104 ? 11.397 -8.638 1.988 1.00 83.69 104 LYS A O 1
#

pLDDT: mean 87.72, std 11.77, range [40.5, 97.88]

Foldseek 3Di:
DDDPPDDDDDDPVSVVVVVVVVVVVVVLVVQVVVQQVVPPPFPPDDWAFPVCLLVVLLVVCCVVVVDPPPDPCSVVDPSVVSSVVVLVQWDWTQRPNTTIIGGD

Radius of gyration: 20.98 Å; chains: 1; bounding box: 38×56×46 Å